Protein AF-A0A2V6PJS1-F1 (afdb_monomer)

Foldseek 3Di:
DDQPQQLQPQSDFDDPVLVVVVVVCCVDVVCVPPPPDDDDSGNCNVVSPPPGPVVVD

Secondary structure (DSSP, 8-state):
---GGGGSTTSSPPPHHHHHHHHHHHTSGGGTT--S-----STTTTT-TT--TTT--

Sequence (57 aa):
RQRRTDRIPMGRFGEPEEVARAALFLASDDASFVTGHTLAVDGGYLAGGLWSKAEAR

Solvent-accessible surface area (backbone atoms only — not comparable to full-atom values): 3791 Å² total; per-residue (Å²): 132,81,72,79,31,57,54,17,73,68,58,49,82,85,58,74,65,59,53,51,50,53,51,49,45,67,73,36,79,90,28,74,86,69,71,99,74,86,84,84,85,56,52,45,39,88,73,28,75,90,66,41,67,78,76,80,111

Nearest PDB structures (foldseek):
  1yxm-assembly1_A  TM=9.255E-01  e=2.369E-01  Homo sapiens
  3lls-assembly1_A  TM=8.765E-01  e=2.214E-01  Mycobacterium tuberculosis H37Ra
  2foi-assembly1_C  TM=9.376E-01  e=4.652E-01  Plasmodium falciparum 3D7
  3lls-assembly1_B  TM=8.753E-01  e=2.900E-01  Mycobacterium tuberculosis H37Ra

Structure (mmCIF, N/CA/C/O backbone):
data_AF-A0A2V6PJS1-F1
#
_entry.id   AF-A0A2V6PJS1-F1
#
loop_
_atom_site.group_PDB
_atom_site.id
_atom_site.type_symbol
_atom_site.label_atom_id
_atom_site.label_alt_id
_atom_site.label_comp_id
_atom_site.lab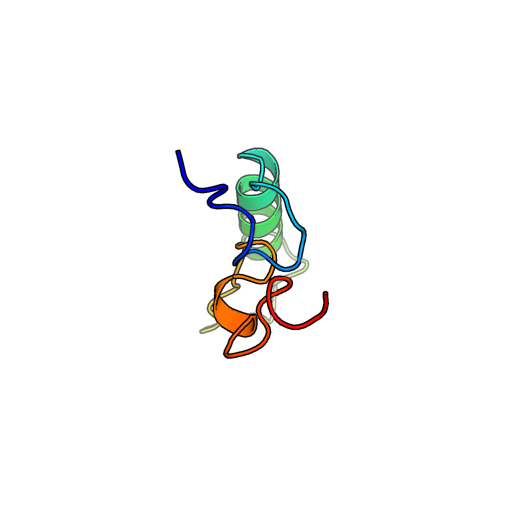el_asym_id
_atom_site.label_entity_id
_atom_site.label_seq_id
_atom_site.pdbx_PDB_ins_code
_atom_site.Cartn_x
_atom_site.Cartn_y
_atom_site.Cartn_z
_atom_site.occupancy
_atom_site.B_iso_or_equiv
_atom_site.auth_seq_id
_atom_site.auth_comp_id
_atom_site.auth_asym_id
_atom_site.auth_atom_id
_atom_site.pdbx_PDB_m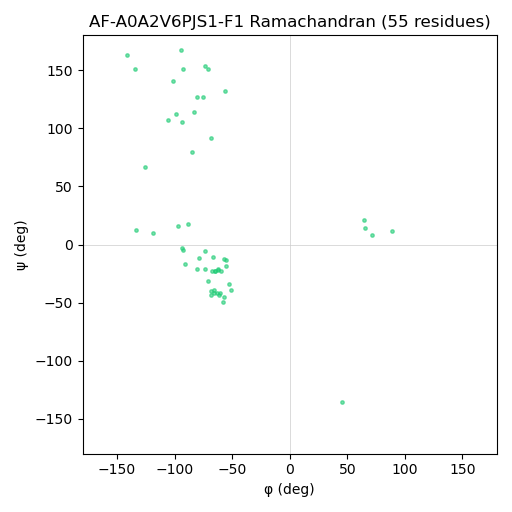odel_num
ATOM 1 N N . ARG A 1 1 ? 28.328 -1.239 -10.968 1.00 51.62 1 ARG A N 1
ATOM 2 C CA . ARG A 1 1 ? 27.182 -1.128 -10.028 1.00 51.62 1 ARG A CA 1
ATOM 3 C C . ARG A 1 1 ? 25.908 -1.099 -10.868 1.00 51.62 1 ARG A C 1
ATOM 5 O O . ARG A 1 1 ? 25.620 -0.075 -11.467 1.00 51.62 1 ARG A O 1
ATOM 12 N N . GLN A 1 2 ? 25.254 -2.248 -11.038 1.00 51.88 2 GLN A N 1
ATOM 13 C CA . GLN A 1 2 ? 24.112 -2.427 -11.946 1.00 51.88 2 GLN A CA 1
ATOM 14 C C . GLN A 1 2 ? 22.991 -1.431 -11.602 1.00 51.88 2 GLN A C 1
ATOM 16 O O . GLN A 1 2 ? 22.679 -1.260 -10.419 1.00 51.88 2 GLN A O 1
ATOM 21 N N . ARG A 1 3 ? 22.433 -0.738 -12.604 1.00 59.88 3 ARG A N 1
ATOM 22 C CA . ARG A 1 3 ? 21.313 0.194 -12.417 1.00 59.88 3 ARG A CA 1
ATOM 23 C C . ARG A 1 3 ? 20.078 -0.632 -12.053 1.00 59.88 3 ARG A C 1
ATOM 25 O O . ARG A 1 3 ? 19.365 -1.135 -12.904 1.00 59.88 3 ARG A O 1
ATOM 32 N N . ARG A 1 4 ? 19.854 -0.827 -10.751 1.00 67.31 4 ARG A N 1
ATOM 33 C CA . ARG A 1 4 ? 18.751 -1.639 -10.197 1.00 67.31 4 ARG A CA 1
ATOM 34 C C . ARG A 1 4 ? 17.351 -1.203 -10.671 1.00 67.31 4 ARG A C 1
ATOM 36 O O . ARG A 1 4 ? 16.405 -1.956 -10.491 1.00 67.31 4 ARG A O 1
ATOM 43 N N . THR A 1 5 ? 17.226 -0.030 -11.286 1.00 83.25 5 THR A N 1
ATOM 44 C CA . THR A 1 5 ? 15.981 0.511 -11.835 1.00 83.25 5 THR A CA 1
ATOM 45 C C . THR A 1 5 ? 15.592 -0.072 -13.191 1.00 83.25 5 THR A C 1
ATOM 47 O O . THR A 1 5 ? 14.459 0.130 -13.602 1.00 83.25 5 THR A O 1
ATOM 50 N N . ASP A 1 6 ? 16.468 -0.814 -13.879 1.00 84.31 6 ASP A N 1
ATOM 51 C CA . ASP A 1 6 ? 16.175 -1.367 -15.216 1.00 84.31 6 ASP A CA 1
ATOM 52 C C . ASP A 1 6 ? 15.000 -2.364 -15.210 1.00 84.31 6 ASP A C 1
ATOM 54 O O . ASP A 1 6 ? 14.356 -2.579 -16.234 1.00 84.31 6 ASP A O 1
ATOM 58 N N . ARG A 1 7 ? 14.705 -2.947 -14.041 1.00 83.75 7 ARG 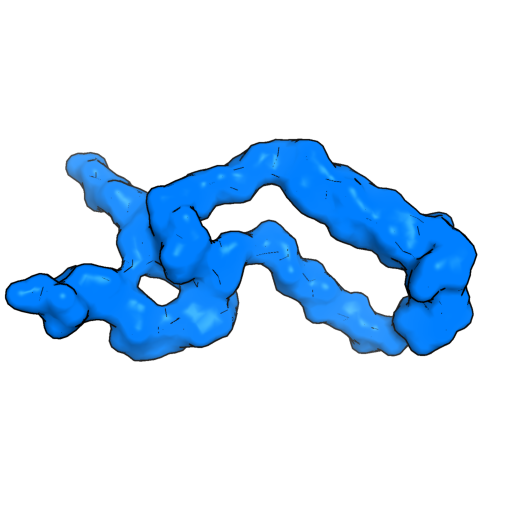A N 1
ATOM 59 C CA . ARG A 1 7 ? 13.564 -3.847 -13.803 1.00 83.75 7 ARG A CA 1
ATOM 60 C C . ARG A 1 7 ? 12.319 -3.143 -13.267 1.00 83.75 7 ARG A C 1
ATOM 62 O O . ARG A 1 7 ? 11.309 -3.795 -13.048 1.00 83.75 7 ARG A O 1
ATOM 69 N N . ILE A 1 8 ? 12.395 -1.841 -13.005 1.00 89.44 8 ILE A N 1
ATOM 70 C CA . ILE A 1 8 ? 11.252 -1.039 -12.575 1.00 89.44 8 ILE A CA 1
ATOM 71 C C . ILE A 1 8 ? 10.750 -0.321 -13.829 1.00 89.44 8 ILE A C 1
ATOM 73 O O . ILE A 1 8 ? 11.462 0.550 -14.331 1.00 89.44 8 ILE A O 1
ATOM 77 N N . PRO A 1 9 ? 9.559 -0.633 -14.363 1.00 89.81 9 PRO A N 1
ATOM 78 C CA . PRO A 1 9 ? 9.008 0.056 -15.532 1.00 89.81 9 PRO A CA 1
ATOM 79 C C . PRO A 1 9 ? 9.013 1.587 -15.408 1.00 89.81 9 PRO A C 1
ATOM 81 O O . PRO A 1 9 ? 9.374 2.289 -16.358 1.00 89.81 9 PRO A O 1
ATOM 84 N N . MET A 1 10 ? 8.721 2.110 -14.212 1.00 91.62 10 MET A N 1
ATOM 85 C CA . MET A 1 10 ? 8.806 3.546 -13.912 1.00 91.62 10 MET A CA 1
ATOM 86 C C . MET A 1 10 ? 10.235 4.121 -13.946 1.00 91.62 10 MET A C 1
ATOM 88 O O . MET A 1 10 ? 10.410 5.336 -13.922 1.00 91.62 10 MET A O 1
ATOM 92 N N . GLY A 1 11 ? 11.269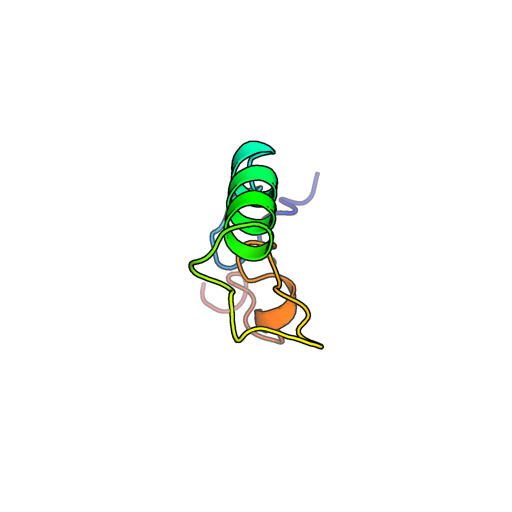 3.281 -14.019 1.00 90.12 11 GLY A N 1
ATOM 93 C CA . GLY A 1 11 ? 12.663 3.676 -14.236 1.00 90.12 11 GLY A CA 1
ATOM 94 C C . GLY A 1 11 ? 13.336 4.372 -13.053 1.00 90.12 11 GLY A C 1
ATOM 95 O O . GLY A 1 11 ? 14.458 4.856 -13.197 1.00 90.12 11 GLY A O 1
ATOM 96 N N . ARG A 1 12 ? 12.684 4.413 -11.889 1.00 92.81 12 ARG A N 1
ATOM 97 C CA . ARG A 1 12 ? 13.189 5.031 -10.659 1.00 92.81 12 ARG A CA 1
ATOM 98 C C . ARG A 1 12 ? 12.821 4.197 -9.441 1.00 92.81 12 ARG A C 1
ATOM 100 O O . ARG A 1 12 ? 11.917 3.372 -9.507 1.00 92.81 12 ARG A O 1
ATOM 107 N N . PHE A 1 13 ? 13.499 4.444 -8.329 1.00 92.56 13 PHE A N 1
ATOM 108 C CA . PHE A 1 13 ? 13.009 3.971 -7.042 1.00 92.56 13 PHE A CA 1
ATOM 109 C C . PHE A 1 13 ? 11.773 4.766 -6.617 1.00 92.56 13 PHE A C 1
ATOM 111 O O . PHE A 1 13 ? 11.594 5.921 -7.020 1.00 92.56 13 PHE A O 1
ATOM 118 N N . GLY A 1 14 ? 10.911 4.104 -5.850 1.00 93.19 14 GLY A N 1
ATOM 119 C CA . GLY A 1 14 ? 9.819 4.763 -5.152 1.00 93.19 14 GLY A CA 1
ATOM 120 C C . GLY A 1 14 ? 10.334 5.564 -3.959 1.00 93.19 14 GLY A C 1
ATOM 121 O O . GLY A 1 14 ? 11.367 5.218 -3.383 1.00 93.19 14 GLY A O 1
ATOM 122 N N . GLU A 1 15 ? 9.592 6.598 -3.590 1.00 97.00 15 GLU A N 1
ATOM 123 C CA . GLU A 1 15 ? 9.800 7.352 -2.354 1.00 97.00 15 GLU A CA 1
ATOM 124 C C . GLU A 1 15 ? 8.923 6.779 -1.224 1.00 97.00 15 GLU A C 1
ATOM 126 O O . GLU A 1 15 ? 7.837 6.251 -1.500 1.00 97.00 15 GLU A O 1
ATOM 131 N N . PRO A 1 16 ? 9.336 6.880 0.054 1.00 97.75 16 PRO A N 1
ATOM 132 C CA . PRO A 1 16 ? 8.554 6.378 1.188 1.00 97.75 16 PRO A CA 1
ATOM 133 C C . PRO A 1 16 ? 7.105 6.885 1.217 1.00 97.75 16 PRO A C 1
ATOM 135 O O . PRO A 1 16 ? 6.183 6.151 1.582 1.00 97.75 16 PRO A O 1
ATOM 138 N N . GLU A 1 17 ? 6.876 8.120 0.776 1.00 98.56 17 GLU A N 1
ATOM 139 C CA . GLU A 1 17 ? 5.558 8.744 0.764 1.00 98.56 17 GLU A CA 1
ATOM 140 C C . GLU A 1 17 ? 4.603 8.081 -0.239 1.00 98.56 17 GLU A C 1
ATOM 142 O O . GLU A 1 17 ? 3.389 8.177 -0.076 1.00 98.56 17 GLU A O 1
ATOM 147 N N . GLU A 1 18 ? 5.109 7.398 -1.270 1.00 98.12 18 GLU A N 1
ATOM 148 C CA . GLU A 1 18 ? 4.267 6.630 -2.198 1.00 98.12 18 GLU A CA 1
ATOM 149 C C . GLU A 1 18 ? 3.642 5.416 -1.504 1.00 98.12 18 GLU A C 1
ATOM 151 O O . GLU A 1 18 ? 2.450 5.160 -1.674 1.00 98.12 18 GLU A O 1
ATOM 156 N N . VAL A 1 19 ? 4.405 4.733 -0.646 1.00 97.94 19 VAL A N 1
ATOM 157 C CA . VAL A 1 19 ? 3.889 3.640 0.191 1.00 97.94 19 VAL A CA 1
ATOM 158 C C . VAL A 1 19 ? 2.932 4.185 1.250 1.00 97.94 19 VAL A C 1
ATOM 160 O O . VAL A 1 19 ? 1.852 3.630 1.442 1.00 97.94 19 VAL A O 1
ATOM 163 N N . ALA A 1 20 ? 3.282 5.302 1.896 1.00 98.56 20 ALA A N 1
ATOM 164 C CA . ALA A 1 20 ? 2.429 5.927 2.906 1.00 98.56 20 ALA A CA 1
ATOM 165 C C . ALA A 1 20 ? 1.068 6.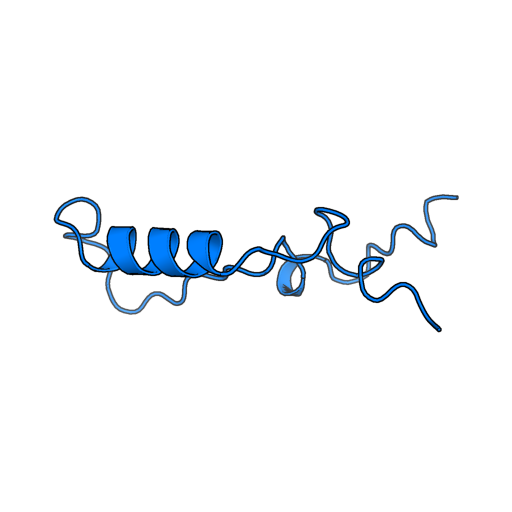355 2.336 1.00 98.56 20 ALA A C 1
ATOM 167 O O . ALA A 1 20 ? 0.042 6.125 2.968 1.00 98.56 20 ALA A O 1
ATOM 168 N N . ARG A 1 21 ? 1.034 6.925 1.124 1.00 98.69 21 ARG A N 1
ATOM 169 C CA . ARG A 1 21 ? -0.223 7.291 0.451 1.00 98.6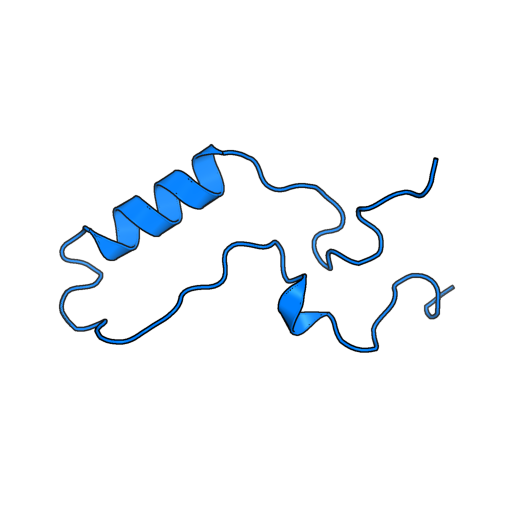9 21 ARG A CA 1
ATOM 170 C C . ARG A 1 21 ? -1.072 6.075 0.086 1.00 98.69 21 ARG A C 1
ATOM 172 O O . ARG A 1 21 ? -2.286 6.136 0.240 1.00 98.69 21 ARG A O 1
ATOM 179 N N . ALA A 1 22 ? -0.458 4.979 -0.357 1.00 98.50 22 ALA A N 1
ATOM 180 C CA . ALA A 1 22 ? -1.186 3.739 -0.629 1.00 98.50 22 ALA A CA 1
ATOM 181 C C . ALA A 1 22 ? -1.781 3.133 0.653 1.00 98.50 22 ALA A C 1
ATOM 183 O O . ALA A 1 22 ? -2.937 2.714 0.658 1.00 98.50 22 ALA A O 1
ATOM 184 N N . ALA A 1 23 ? -1.024 3.145 1.754 1.00 98.44 23 ALA A N 1
ATOM 185 C CA . ALA A 1 23 ? -1.527 2.736 3.062 1.00 98.44 23 ALA A CA 1
ATOM 186 C C . ALA A 1 23 ? -2.661 3.652 3.549 1.00 98.44 23 ALA A C 1
ATOM 188 O O . ALA A 1 23 ? -3.668 3.158 4.046 1.00 98.44 23 ALA A O 1
ATOM 189 N N . LEU A 1 24 ? -2.526 4.970 3.359 1.00 98.69 24 LEU A N 1
ATOM 190 C CA . LEU A 1 24 ? -3.563 5.943 3.702 1.00 98.69 24 LEU A CA 1
ATOM 191 C C . LEU A 1 24 ? -4.855 5.696 2.917 1.00 98.69 24 LEU A C 1
ATOM 193 O O . LEU A 1 24 ? -5.919 5.721 3.519 1.00 98.69 24 LEU A O 1
ATOM 197 N N . PHE A 1 25 ? -4.765 5.416 1.614 1.00 98.62 25 PHE A N 1
ATOM 198 C CA . PHE A 1 25 ? -5.923 5.023 0.806 1.00 98.62 25 PHE A CA 1
ATOM 199 C C . PHE A 1 25 ? -6.603 3.769 1.368 1.00 98.62 25 PHE A C 1
ATOM 201 O O . PHE A 1 25 ? -7.807 3.774 1.582 1.00 98.62 25 PHE A O 1
ATOM 208 N N . LEU A 1 26 ? -5.844 2.709 1.665 1.00 98.44 26 LEU A N 1
ATOM 209 C CA . LEU A 1 26 ? -6.418 1.475 2.219 1.00 98.44 26 LEU A CA 1
ATOM 210 C C . LEU A 1 26 ? -7.039 1.666 3.612 1.00 98.44 26 LEU A C 1
ATOM 212 O O . LEU A 1 26 ? -7.883 0.871 4.013 1.00 98.44 26 LEU A O 1
ATOM 216 N N . ALA A 1 27 ? -6.616 2.693 4.349 1.00 98.31 27 ALA A N 1
ATOM 217 C CA . ALA A 1 27 ? -7.155 3.047 5.656 1.00 98.31 27 ALA A CA 1
ATOM 218 C C . ALA A 1 27 ? -8.290 4.087 5.597 1.00 98.31 27 ALA A C 1
ATOM 220 O O . ALA A 1 27 ? -8.845 4.415 6.646 1.00 98.31 27 ALA A O 1
ATOM 221 N N . SER A 1 28 ? -8.612 4.637 4.421 1.00 98.75 28 SER A N 1
ATOM 222 C CA . SER A 1 28 ? -9.652 5.657 4.264 1.00 98.75 28 SER A CA 1
ATOM 223 C C . SER A 1 28 ? -11.006 5.055 3.881 1.00 98.75 28 SER A C 1
ATOM 225 O O . SER A 1 28 ? -11.110 3.903 3.453 1.00 98.75 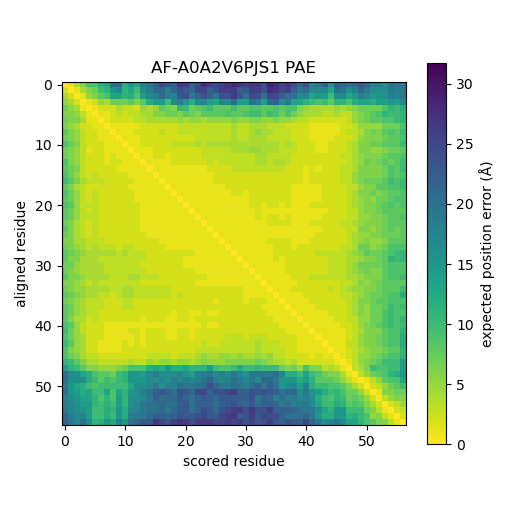28 SER A O 1
ATOM 227 N N . ASP A 1 29 ? -12.055 5.875 3.977 1.00 98.62 29 ASP A N 1
ATOM 228 C CA . ASP A 1 29 ? -13.410 5.512 3.543 1.00 98.62 29 ASP A CA 1
ATOM 229 C C . ASP A 1 29 ? -13.492 5.216 2.031 1.00 98.62 29 ASP A C 1
ATOM 231 O O . ASP A 1 29 ? -14.381 4.484 1.581 1.00 98.62 29 ASP A O 1
ATOM 235 N N . ASP A 1 30 ? -12.529 5.713 1.242 1.00 98.56 30 ASP A N 1
ATOM 236 C CA . ASP A 1 30 ? -12.444 5.449 -0.200 1.00 98.56 30 ASP A CA 1
ATOM 237 C C . ASP A 1 30 ? -12.171 3.965 -0.500 1.00 98.56 30 ASP A C 1
ATOM 239 O O . ASP A 1 30 ? -12.506 3.474 -1.579 1.00 98.56 30 ASP A O 1
ATOM 243 N N . ALA A 1 31 ? -11.600 3.228 0.457 1.00 98.56 31 ALA A N 1
ATOM 244 C CA . ALA A 1 31 ? -11.368 1.790 0.369 1.00 98.56 31 ALA A CA 1
ATOM 245 C C . ALA A 1 31 ? -12.467 0.951 1.054 1.00 98.56 31 ALA A C 1
ATOM 247 O O . ALA A 1 31 ? -12.273 -0.244 1.270 1.00 98.56 31 ALA A O 1
ATOM 248 N N . SER A 1 32 ? -13.638 1.527 1.357 1.00 98.62 32 SER A N 1
ATOM 249 C CA . SER A 1 32 ? -14.713 0.890 2.151 1.00 98.62 32 SER A CA 1
ATOM 250 C C . SER A 1 32 ? -15.228 -0.467 1.645 1.00 98.62 32 SER A C 1
ATOM 252 O O . SER A 1 32 ? -15.829 -1.215 2.415 1.00 98.62 32 SER A O 1
ATOM 254 N N . PHE A 1 33 ? -14.982 -0.823 0.381 1.00 98.25 33 PHE A N 1
ATOM 255 C CA . PHE A 1 33 ? -15.336 -2.131 -0.188 1.00 98.25 33 PHE A CA 1
ATOM 256 C C . PHE A 1 33 ? -14.127 -2.939 -0.693 1.00 98.25 33 PHE A C 1
ATOM 258 O O . PHE A 1 33 ? -14.282 -3.973 -1.345 1.00 98.25 33 PHE A O 1
ATOM 265 N N . VAL A 1 34 ? -12.904 -2.491 -0.399 1.00 98.12 34 VAL A N 1
ATOM 266 C CA . VAL A 1 34 ? -11.666 -3.184 -0.768 1.00 98.12 34 VAL A CA 1
ATOM 267 C C . VAL A 1 34 ? -11.237 -4.072 0.396 1.00 98.12 34 VAL A C 1
ATOM 269 O O . VAL A 1 34 ? -10.723 -3.606 1.406 1.00 98.12 34 VAL A O 1
ATOM 272 N N . THR A 1 35 ? -11.431 -5.381 0.251 1.00 97.81 35 THR A N 1
ATOM 273 C CA . THR A 1 35 ? -11.033 -6.380 1.253 1.00 97.81 35 THR A CA 1
ATOM 274 C C . THR A 1 35 ? -10.334 -7.568 0.599 1.00 97.81 35 THR A C 1
ATOM 276 O O . THR A 1 35 ? -10.572 -7.874 -0.568 1.00 97.81 35 THR A O 1
ATOM 279 N N . GLY A 1 36 ? -9.424 -8.219 1.332 1.00 97.69 36 GLY A N 1
ATOM 280 C CA . GLY A 1 36 ? -8.664 -9.378 0.845 1.00 97.69 36 GLY A CA 1
ATOM 281 C C . GLY A 1 36 ? -7.705 -9.082 -0.316 1.00 97.69 36 GLY A C 1
ATOM 282 O O . GLY A 1 36 ? -7.241 -10.012 -0.972 1.00 97.69 36 GLY A O 1
ATOM 283 N N . HIS A 1 37 ? -7.413 -7.808 -0.591 1.00 97.62 37 HIS A N 1
ATOM 284 C CA . HIS A 1 37 ? -6.590 -7.390 -1.721 1.00 97.62 37 HIS A CA 1
ATOM 285 C C . HIS A 1 37 ? -5.160 -7.035 -1.296 1.00 97.62 37 HIS A C 1
ATOM 287 O O . HIS A 1 37 ? -4.939 -6.385 -0.277 1.00 97.62 37 HIS A O 1
ATOM 293 N N . THR A 1 38 ? -4.180 -7.411 -2.119 1.00 96.44 38 THR A N 1
ATOM 294 C CA . THR A 1 38 ? -2.784 -6.981 -1.978 1.00 96.44 38 THR A CA 1
ATOM 295 C C . THR A 1 38 ? -2.467 -5.941 -3.046 1.00 96.44 38 THR A C 1
ATOM 297 O O . THR A 1 38 ? -2.319 -6.281 -4.218 1.00 96.44 38 THR A O 1
ATOM 300 N N . LEU A 1 39 ? -2.340 -4.678 -2.636 1.00 96.81 39 LEU A N 1
ATOM 301 C CA . LEU A 1 39 ? -1.987 -3.575 -3.527 1.00 96.81 39 LEU A CA 1
ATOM 302 C C . LEU A 1 39 ? -0.463 -3.501 -3.708 1.00 96.81 39 LEU A C 1
ATOM 304 O O . LEU A 1 39 ? 0.266 -3.210 -2.760 1.00 96.81 39 LEU A O 1
ATOM 308 N N . ALA A 1 40 ? 0.023 -3.749 -4.924 1.00 96.44 40 ALA A N 1
ATOM 309 C CA . ALA A 1 40 ? 1.439 -3.594 -5.253 1.00 96.44 40 ALA A CA 1
ATOM 310 C C . ALA A 1 40 ? 1.812 -2.107 -5.398 1.00 96.44 40 ALA A C 1
ATOM 312 O O . ALA A 1 40 ? 1.194 -1.375 -6.169 1.00 96.44 40 ALA A O 1
ATOM 313 N N . VAL A 1 41 ? 2.853 -1.675 -4.678 1.00 97.44 41 VAL A N 1
ATOM 314 C CA . VAL A 1 41 ? 3.377 -0.296 -4.692 1.00 97.44 41 VAL A CA 1
ATOM 315 C C . VAL A 1 41 ? 4.873 -0.334 -5.009 1.00 97.44 41 VAL A C 1
ATOM 317 O O . VAL A 1 41 ? 5.723 -0.086 -4.160 1.00 97.44 41 VAL A O 1
ATOM 320 N N . ASP A 1 42 ? 5.210 -0.750 -6.227 1.00 94.50 42 ASP A N 1
ATOM 321 C CA . ASP A 1 42 ? 6.573 -1.171 -6.588 1.00 94.50 42 ASP A CA 1
ATOM 322 C C . ASP A 1 42 ? 7.087 -0.568 -7.907 1.00 94.50 42 ASP A C 1
ATOM 324 O O . ASP A 1 42 ? 8.086 -1.019 -8.471 1.00 94.50 42 ASP A O 1
ATOM 328 N N . GLY A 1 43 ? 6.385 0.436 -8.434 1.00 93.62 43 GLY A N 1
ATOM 329 C CA . GLY A 1 43 ? 6.708 1.056 -9.717 1.00 93.62 43 GLY A CA 1
ATOM 330 C C . GLY A 1 43 ? 6.581 0.121 -10.926 1.00 93.62 43 GLY A C 1
ATOM 331 O O . GLY A 1 43 ? 7.196 0.380 -11.966 1.00 93.62 43 GLY A O 1
ATOM 332 N N . GLY A 1 44 ? 5.810 -0.964 -10.786 1.00 92.94 44 GLY A N 1
ATOM 333 C CA . GLY A 1 44 ? 5.580 -1.987 -11.802 1.00 92.94 44 GLY A CA 1
ATOM 334 C C . GLY A 1 44 ? 6.591 -3.134 -11.774 1.00 92.94 44 GLY A C 1
ATOM 335 O O . GLY A 1 44 ? 6.639 -3.903 -12.729 1.00 92.94 44 GLY A O 1
ATOM 336 N N . TYR A 1 45 ? 7.421 -3.249 -10.734 1.00 90.62 45 TYR A N 1
ATOM 337 C CA . TYR A 1 45 ? 8.481 -4.259 -10.654 1.00 90.62 45 TYR A CA 1
ATOM 338 C C . TYR A 1 45 ? 7.951 -5.697 -10.800 1.00 90.62 45 TYR A C 1
ATOM 340 O O . TYR A 1 45 ? 8.506 -6.481 -11.569 1.00 90.62 45 TYR A O 1
ATOM 348 N N . LEU A 1 46 ? 6.852 -6.040 -10.122 1.00 90.00 46 LEU A N 1
ATOM 349 C CA . LEU A 1 46 ? 6.223 -7.363 -10.208 1.00 90.00 46 LEU A CA 1
ATOM 350 C C . LEU A 1 46 ? 5.527 -7.599 -11.556 1.00 90.00 46 LEU A C 1
ATOM 352 O O . LEU A 1 46 ? 5.493 -8.729 -12.038 1.00 90.00 46 LEU A O 1
ATOM 356 N N . ALA A 1 47 ? 5.002 -6.542 -12.180 1.00 87.38 47 ALA A N 1
ATOM 357 C CA . ALA A 1 47 ? 4.345 -6.616 -13.486 1.00 87.38 47 ALA A CA 1
ATOM 358 C C . ALA A 1 47 ? 5.337 -6.645 -14.664 1.00 87.38 47 ALA A C 1
ATOM 360 O O . ALA A 1 47 ? 4.983 -7.090 -15.754 1.00 87.38 47 ALA A O 1
ATOM 361 N N . GLY A 1 48 ? 6.574 -6.181 -14.454 1.00 76.25 48 GLY A N 1
ATOM 362 C CA . GLY A 1 48 ? 7.581 -5.989 -15.500 1.00 76.25 48 GLY A CA 1
ATOM 363 C C . GLY A 1 48 ? 7.973 -7.255 -16.269 1.00 76.25 48 GLY A C 1
ATOM 364 O O . GLY A 1 48 ? 8.403 -7.144 -17.413 1.00 76.25 48 GLY A O 1
ATOM 365 N N . GLY A 1 49 ? 7.774 -8.453 -15.708 1.00 69.44 49 GLY A N 1
ATOM 366 C CA . GLY A 1 49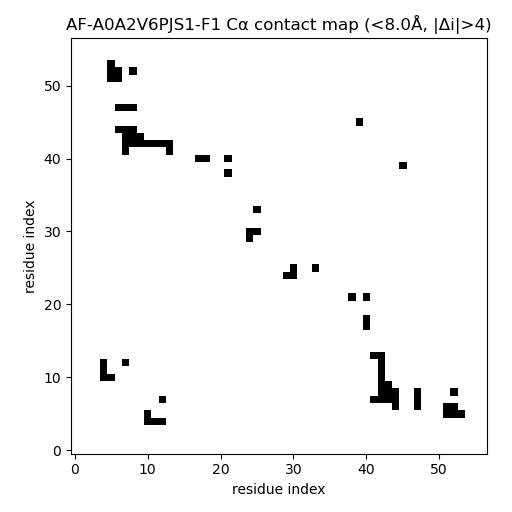 ? 7.946 -9.727 -16.421 1.00 69.44 49 GLY A CA 1
ATOM 367 C C . GLY A 1 49 ? 9.231 -9.823 -17.268 1.00 69.44 49 GLY A C 1
ATOM 368 O O . GLY A 1 49 ? 10.311 -9.437 -16.826 1.00 69.44 49 GLY A O 1
ATOM 369 N N . LEU A 1 50 ? 9.100 -10.342 -18.498 1.00 57.78 50 LEU A N 1
ATOM 370 C CA . LEU A 1 50 ? 10.156 -10.427 -19.527 1.00 57.78 50 LEU A CA 1
ATOM 371 C C . LEU A 1 50 ? 10.491 -9.076 -20.191 1.00 57.78 50 LEU A C 1
ATOM 373 O O . LEU A 1 50 ? 11.421 -9.007 -20.983 1.00 57.78 50 LEU A O 1
ATOM 377 N N . TRP A 1 51 ? 9.764 -7.997 -19.893 1.00 59.94 51 TRP A N 1
ATOM 378 C CA . TRP A 1 51 ? 9.936 -6.710 -20.565 1.00 59.94 51 TRP A CA 1
ATOM 379 C C . TRP A 1 51 ? 11.050 -5.911 -19.895 1.00 59.94 51 TRP A C 1
ATOM 381 O O . TRP A 1 51 ? 10.838 -5.000 -19.094 1.00 59.94 51 TRP A O 1
ATOM 391 N N . SER A 1 52 ? 12.280 -6.276 -20.237 1.00 57.12 52 SER A N 1
ATOM 392 C CA . SER A 1 52 ? 13.466 -5.509 -19.894 1.00 57.12 52 SER A CA 1
ATOM 393 C C . SER A 1 52 ? 13.631 -4.352 -20.879 1.00 57.12 52 SER A C 1
ATOM 395 O O . SER A 1 52 ? 13.751 -4.566 -22.084 1.00 57.12 52 SER A O 1
ATOM 397 N N . LYS A 1 53 ? 13.763 -3.111 -20.384 1.00 56.59 53 LYS A N 1
ATOM 398 C CA . LYS A 1 53 ? 14.219 -1.973 -21.214 1.00 56.59 53 LYS A CA 1
ATOM 399 C C . LYS A 1 53 ? 15.589 -2.218 -21.872 1.00 56.59 53 LYS A C 1
ATOM 401 O O . LYS A 1 53 ? 15.968 -1.448 -22.751 1.00 56.59 53 LYS A O 1
ATOM 406 N N . ALA A 1 54 ? 16.329 -3.253 -21.459 1.00 55.97 54 ALA A N 1
ATOM 407 C CA . ALA A 1 54 ? 17.570 -3.664 -22.108 1.00 55.97 54 ALA A CA 1
ATOM 408 C C . ALA A 1 54 ? 17.356 -4.358 -23.465 1.00 55.97 54 ALA A C 1
ATOM 410 O O . ALA A 1 54 ? 18.286 -4.363 -24.258 1.00 55.97 54 ALA A O 1
ATOM 411 N N . GLU A 1 55 ? 16.168 -4.908 -23.742 1.00 52.53 55 GLU A N 1
ATOM 412 C CA . GLU A 1 55 ? 15.843 -5.545 -25.033 1.00 52.53 55 GLU A CA 1
ATOM 413 C C . GLU A 1 55 ? 15.229 -4.562 -26.043 1.00 52.53 55 GLU A C 1
ATOM 415 O O . GLU A 1 55 ? 15.221 -4.823 -27.238 1.00 52.53 55 GLU A O 1
ATOM 420 N N . ALA A 1 56 ? 14.741 -3.408 -25.575 1.00 54.44 56 ALA A N 1
ATOM 421 C CA . ALA A 1 56 ? 14.163 -2.348 -26.407 1.00 54.44 56 ALA A CA 1
ATOM 422 C C . ALA A 1 56 ? 15.206 -1.330 -26.927 1.00 54.44 56 ALA A C 1
ATOM 424 O O . ALA A 1 56 ? 14.844 -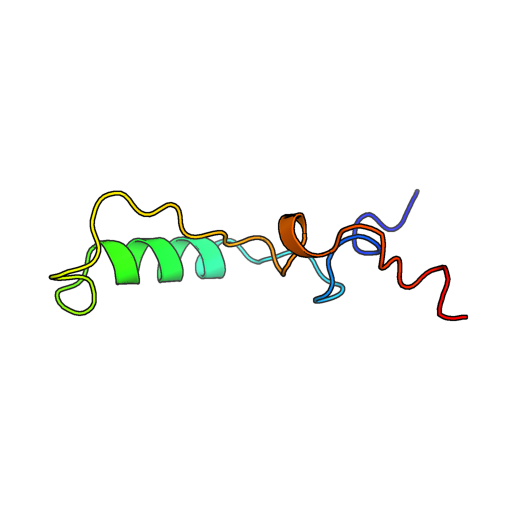0.210 -27.297 1.00 54.44 56 ALA A O 1
ATOM 425 N N . ARG A 1 57 ? 16.495 -1.689 -26.903 1.00 50.19 57 ARG A N 1
ATOM 426 C CA . ARG A 1 57 ? 17.612 -0.931 -27.487 1.00 50.19 57 ARG A CA 1
ATOM 427 C C . ARG A 1 57 ? 18.222 -1.719 -28.631 1.00 50.19 57 ARG A C 1
ATOM 429 O O . ARG A 1 57 ? 18.622 -1.054 -29.607 1.00 50.19 57 ARG A O 1
#

pLDDT: mean 86.11, std 16.55, range [50.19, 98.75]

Radius of gyration: 14.49 Å; Cα contacts (8 Å, |Δi|>4): 38; chains: 1; bounding box: 42×19×33 Å

Mean predicted aligned error: 6.17 Å